Protein AF-A0A526YGF5-F1 (afdb_monomer)

pLDDT: mean 91.55, std 12.1, range [44.62, 98.88]

Sequence (54 aa):
GVPVIDGVGAAVKQAEALIALGLSTSKRGAYASPPAKPYRGTLKSFAPGPVAAE

Structure (mmCIF, N/CA/C/O backbone):
data_AF-A0A526YGF5-F1
#
_entry.id   AF-A0A526YGF5-F1
#
loop_
_atom_site.group_PDB
_atom_site.id
_atom_site.type_symbol
_atom_site.label_atom_id
_atom_site.label_alt_id
_atom_site.label_comp_id
_atom_site.label_asym_id
_atom_si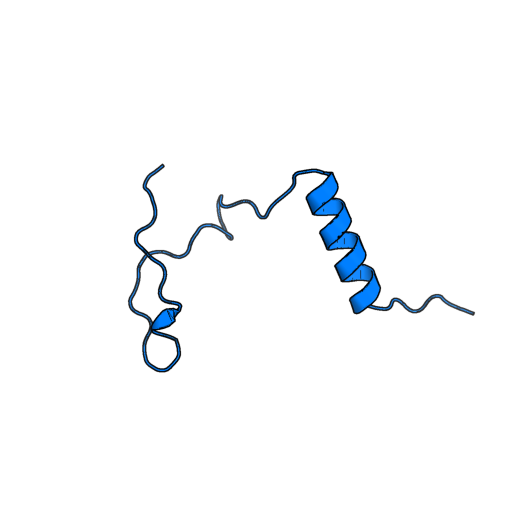te.label_entity_id
_atom_site.label_seq_id
_atom_site.pdbx_PDB_ins_code
_atom_site.Cartn_x
_atom_site.Cartn_y
_atom_site.Cartn_z
_atom_site.occupancy
_atom_site.B_iso_or_equiv
_atom_site.auth_seq_id
_atom_site.auth_comp_id
_atom_site.auth_asym_id
_atom_site.auth_atom_id
_atom_site.pdbx_PDB_model_num
ATOM 1 N N . GLY A 1 1 ? -5.294 2.637 32.304 1.00 82.94 1 GLY A N 1
ATOM 2 C CA . GLY A 1 1 ? -5.107 1.763 31.129 1.00 82.94 1 GLY A CA 1
ATOM 3 C C . GLY A 1 1 ? -4.394 2.548 30.051 1.00 82.94 1 GLY A C 1
ATOM 4 O O . GLY A 1 1 ? -4.596 3.754 29.997 1.00 82.94 1 GLY A O 1
ATOM 5 N N . VAL A 1 2 ? -3.552 1.899 29.249 1.00 91.44 2 VAL A N 1
ATOM 6 C CA . VAL A 1 2 ? -2.856 2.524 28.109 1.00 91.44 2 VAL A CA 1
ATOM 7 C C . VAL A 1 2 ? -3.410 1.958 26.799 1.00 91.44 2 VAL A C 1
ATOM 9 O O . VAL A 1 2 ? -3.810 0.791 26.785 1.00 91.44 2 VAL A O 1
ATOM 12 N N . PRO A 1 3 ? -3.479 2.750 25.719 1.00 91.94 3 PRO A N 1
ATOM 13 C CA . PRO A 1 3 ? -3.967 2.257 24.438 1.00 91.94 3 PRO A CA 1
ATOM 14 C C . PRO A 1 3 ? -2.982 1.251 23.830 1.00 91.94 3 PRO A C 1
ATOM 16 O O . PRO A 1 3 ? -1.778 1.499 23.785 1.00 91.94 3 PRO A O 1
ATOM 19 N N . VAL A 1 4 ? -3.512 0.134 23.330 1.00 96.62 4 VAL A N 1
ATOM 20 C CA . VAL A 1 4 ? -2.783 -0.853 22.524 1.00 96.62 4 VAL A CA 1
ATOM 21 C C . VAL A 1 4 ? -3.334 -0.777 21.108 1.00 96.62 4 VAL A C 1
ATOM 23 O O . VAL A 1 4 ? -4.546 -0.841 20.912 1.00 96.62 4 VAL A O 1
ATOM 26 N N . ILE A 1 5 ? -2.452 -0.596 20.128 1.00 97.19 5 ILE A N 1
ATOM 27 C CA . ILE A 1 5 ? -2.852 -0.421 18.731 1.00 97.19 5 ILE A CA 1
ATOM 28 C C . ILE A 1 5 ? -2.979 -1.786 18.058 1.00 97.19 5 ILE A C 1
ATOM 30 O O . ILE A 1 5 ? -2.003 -2.529 17.970 1.00 97.19 5 ILE A O 1
ATOM 34 N N . ASP A 1 6 ? -4.168 -2.087 17.539 1.00 97.62 6 ASP A N 1
ATOM 35 C CA . ASP A 1 6 ? -4.359 -3.178 16.587 1.00 97.62 6 ASP A CA 1
ATOM 36 C C . ASP A 1 6 ? -3.856 -2.743 15.203 1.00 97.62 6 ASP A C 1
ATOM 38 O O . ASP A 1 6 ? -4.448 -1.882 14.547 1.00 97.62 6 ASP A O 1
ATOM 42 N N . GLY A 1 7 ? -2.755 -3.351 14.759 1.00 98.44 7 GLY A N 1
ATOM 43 C CA . GLY A 1 7 ? -2.154 -3.068 13.458 1.00 98.44 7 GLY A CA 1
ATOM 44 C C . GLY A 1 7 ? -3.066 -3.406 12.277 1.00 98.44 7 GLY A C 1
ATOM 45 O O . GLY A 1 7 ? -2.973 -2.740 11.247 1.00 98.44 7 GLY A O 1
ATOM 46 N N . VAL A 1 8 ? -3.972 -4.382 12.415 1.00 98.56 8 VAL A N 1
ATOM 47 C CA . VAL A 1 8 ? -4.911 -4.751 11.345 1.00 98.56 8 VAL A CA 1
ATOM 48 C C . VAL A 1 8 ? -5.957 -3.654 11.178 1.00 98.56 8 VAL A C 1
ATOM 50 O O . VAL A 1 8 ? -6.073 -3.082 10.091 1.00 98.56 8 VAL A O 1
ATOM 53 N N . GLY A 1 9 ? -6.663 -3.296 12.255 1.00 98.62 9 GLY A N 1
ATOM 54 C CA . GLY A 1 9 ? -7.635 -2.204 12.235 1.00 98.62 9 GLY A CA 1
ATOM 55 C C . GLY A 1 9 ? -7.017 -0.867 11.812 1.00 98.62 9 GLY A C 1
ATOM 56 O O . GLY A 1 9 ? -7.595 -0.148 10.992 1.00 98.62 9 GLY A O 1
ATOM 57 N N . ALA A 1 10 ? -5.812 -0.557 12.300 1.00 98.62 10 ALA A N 1
ATOM 58 C CA . ALA A 1 10 ? -5.095 0.660 11.926 1.00 98.62 10 ALA A CA 1
ATOM 59 C C . ALA A 1 10 ? -4.739 0.701 10.428 1.00 98.62 10 ALA A C 1
ATOM 61 O O . ALA A 1 10 ? -5.003 1.708 9.767 1.00 98.62 10 ALA A O 1
ATOM 62 N N . ALA A 1 11 ? -4.192 -0.385 9.870 1.00 98.69 11 ALA A N 1
ATOM 63 C CA . ALA A 1 11 ? -3.808 -0.442 8.459 1.00 98.69 11 ALA A CA 1
ATOM 64 C C . ALA A 1 11 ? -5.020 -0.340 7.522 1.00 98.69 11 ALA A C 1
ATOM 66 O O . ALA A 1 11 ? -4.948 0.355 6.506 1.00 98.69 11 ALA A O 1
ATOM 67 N N . VAL A 1 12 ? -6.146 -0.972 7.878 1.00 98.69 12 VAL A N 1
ATOM 68 C CA . VAL A 1 12 ? -7.398 -0.867 7.109 1.00 98.69 12 VAL A CA 1
ATOM 69 C C . VAL A 1 12 ? -7.863 0.586 7.044 1.00 98.69 12 VAL A C 1
ATOM 71 O O . VAL A 1 12 ? -8.109 1.105 5.956 1.00 98.69 12 VAL A O 1
ATOM 74 N N . LYS A 1 13 ? -7.903 1.280 8.188 1.00 98.50 13 LYS A N 1
ATOM 75 C CA . LYS A 1 13 ? -8.324 2.689 8.236 1.00 98.50 13 LYS A CA 1
ATOM 76 C C . LYS A 1 13 ? -7.362 3.610 7.491 1.00 98.50 13 LYS A C 1
ATOM 78 O O . LYS A 1 13 ? -7.800 4.554 6.837 1.00 98.50 13 LYS A O 1
ATOM 83 N N . GLN A 1 14 ? -6.064 3.322 7.532 1.00 98.69 14 GLN A N 1
ATOM 84 C CA . GLN A 1 14 ? -5.079 4.071 6.758 1.00 98.69 14 GLN A CA 1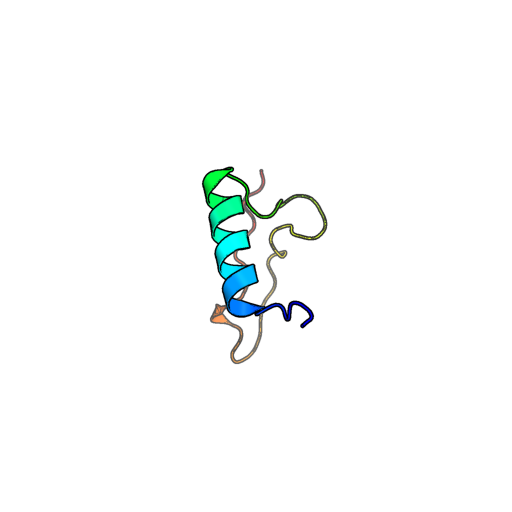
ATOM 85 C C . GLN A 1 14 ? -5.258 3.870 5.244 1.00 98.69 14 GLN A C 1
ATOM 87 O O . GLN A 1 14 ? -5.187 4.842 4.492 1.00 98.69 14 GLN A O 1
ATOM 92 N N . ALA A 1 15 ? -5.520 2.641 4.790 1.00 98.62 15 ALA A N 1
ATOM 93 C CA . ALA A 1 15 ? -5.778 2.357 3.379 1.0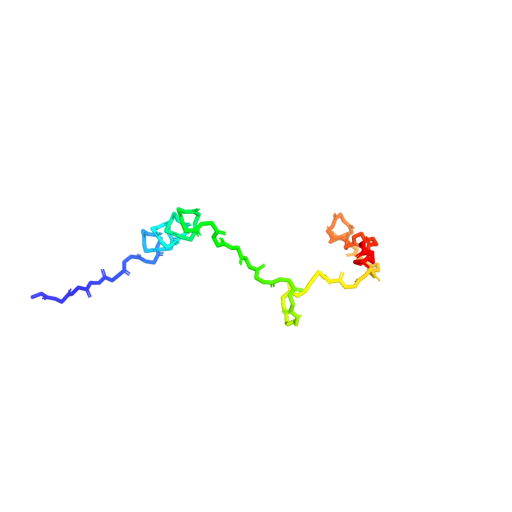0 98.62 15 ALA A CA 1
ATOM 94 C C . ALA A 1 15 ? -7.046 3.073 2.876 1.00 98.62 15 ALA A C 1
ATOM 96 O O . ALA A 1 15 ? -7.007 3.718 1.829 1.00 98.62 15 ALA A O 1
ATOM 97 N N . GLU A 1 16 ? -8.137 3.030 3.648 1.00 98.75 16 GLU A N 1
ATOM 98 C CA . GLU A 1 16 ? -9.378 3.761 3.347 1.00 98.75 16 GLU A CA 1
ATOM 99 C C . GLU A 1 16 ? -9.141 5.275 3.240 1.00 98.75 16 GLU A C 1
ATOM 101 O O . GLU A 1 16 ? -9.613 5.911 2.296 1.00 98.75 16 GLU A O 1
ATOM 106 N N . ALA A 1 17 ? -8.370 5.851 4.168 1.00 98.88 17 ALA A N 1
ATOM 107 C CA . ALA A 1 17 ? -8.048 7.276 4.159 1.00 98.88 17 ALA A CA 1
ATOM 108 C C . ALA A 1 17 ? -7.259 7.691 2.904 1.00 98.88 17 ALA A C 1
ATOM 110 O O . ALA A 1 17 ? -7.575 8.713 2.296 1.00 98.88 17 ALA A O 1
ATOM 111 N N . LEU A 1 18 ? -6.268 6.897 2.475 1.00 98.75 18 LEU A N 1
ATOM 112 C CA . LEU A 1 18 ? -5.519 7.167 1.240 1.00 98.75 18 LEU A CA 1
ATOM 113 C C . LEU A 1 18 ? -6.428 7.135 0.004 1.00 98.75 18 LEU A C 1
ATOM 115 O O . LEU A 1 18 ? -6.329 8.023 -0.843 1.00 98.75 18 LEU A O 1
ATOM 119 N N . ILE A 1 19 ? -7.340 6.160 -0.070 1.00 98.44 19 ILE A N 1
ATOM 120 C CA . ILE A 1 19 ? -8.309 6.044 -1.169 1.00 98.44 19 ILE A CA 1
ATOM 121 C C . ILE A 1 19 ? -9.243 7.258 -1.198 1.00 98.44 19 ILE A C 1
ATOM 123 O O . ILE A 1 19 ? -9.435 7.846 -2.262 1.00 98.44 19 ILE A O 1
A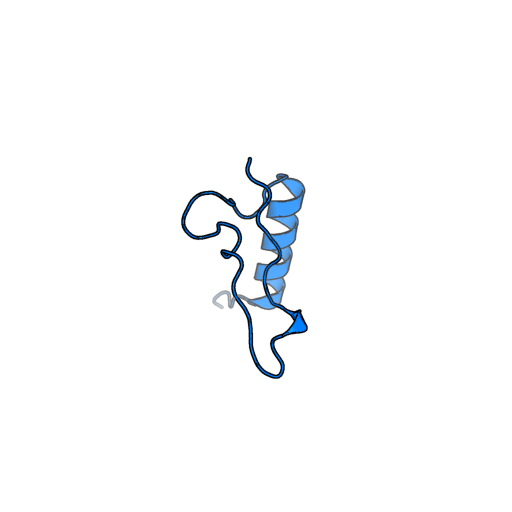TOM 127 N N . ALA A 1 20 ? -9.781 7.676 -0.048 1.00 98.69 20 ALA A N 1
ATOM 128 C CA . ALA A 1 20 ? -10.655 8.847 0.048 1.00 98.69 20 ALA A CA 1
ATOM 129 C C . ALA A 1 20 ? -9.956 10.148 -0.391 1.00 98.69 20 ALA A C 1
ATOM 131 O O . ALA A 1 20 ? -10.593 11.034 -0.957 1.00 98.69 20 ALA A O 1
ATOM 132 N N . LEU A 1 21 ? -8.642 10.245 -0.170 1.00 98.75 21 LEU A N 1
ATOM 133 C CA . LEU A 1 21 ? -7.806 11.365 -0.609 1.00 98.75 21 LEU A CA 1
ATOM 134 C C . LEU A 1 21 ? -7.349 11.261 -2.076 1.00 98.7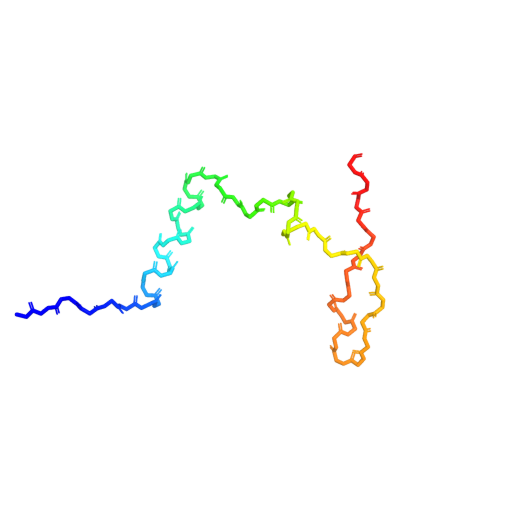5 21 LEU A C 1
ATOM 136 O O . LEU A 1 21 ? -6.654 12.155 -2.556 1.00 98.75 21 LEU A O 1
ATOM 140 N N . GLY A 1 22 ? 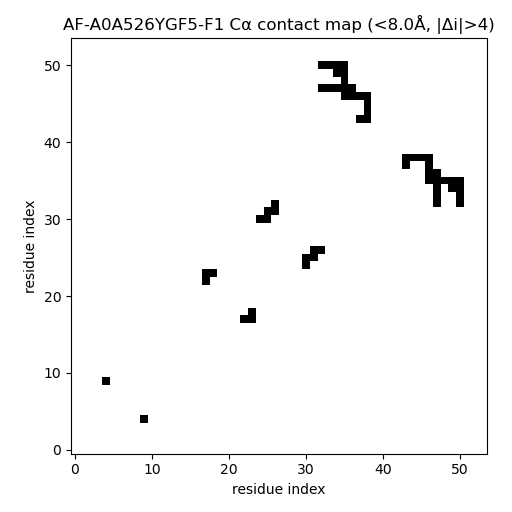-7.684 10.180 -2.789 1.00 98.31 22 GLY A N 1
ATOM 141 C CA . GLY A 1 22 ? -7.209 9.938 -4.155 1.00 98.31 22 GLY A CA 1
ATOM 142 C C . GLY A 1 22 ? -5.697 9.699 -4.248 1.00 98.31 22 GLY A C 1
ATOM 143 O O . GLY A 1 22 ? -5.096 9.914 -5.301 1.00 98.31 22 GLY A O 1
ATOM 144 N N . LEU A 1 23 ? -5.061 9.278 -3.152 1.00 98.50 23 LEU A N 1
ATOM 145 C CA . LEU A 1 23 ? -3.621 9.051 -3.086 1.00 98.50 23 LEU A CA 1
ATOM 146 C C . LEU A 1 23 ? -3.278 7.596 -3.412 1.00 98.50 23 LEU A C 1
ATOM 148 O O . LEU A 1 23 ? -3.928 6.654 -2.963 1.00 98.50 23 LEU A O 1
ATOM 152 N N . SER A 1 24 ? -2.190 7.413 -4.156 1.00 97.62 24 SER A N 1
ATOM 153 C CA . SER A 1 24 ? -1.607 6.105 -4.456 1.00 97.62 24 SER A CA 1
ATOM 154 C C . SER A 1 24 ? -0.084 6.152 -4.331 1.00 97.62 24 SER A C 1
ATOM 156 O O . SER A 1 24 ? 0.519 7.218 -4.178 1.00 97.62 24 SER A O 1
ATOM 158 N N . THR A 1 25 ? 0.564 4.987 -4.361 1.00 96.50 25 THR A N 1
ATOM 159 C CA . THR A 1 25 ? 2.026 4.907 -4.305 1.00 96.50 25 THR A CA 1
ATOM 160 C C . THR A 1 25 ? 2.649 5.634 -5.497 1.00 96.50 25 THR A C 1
ATOM 162 O O . THR A 1 25 ? 2.450 5.233 -6.643 1.00 96.50 25 THR A O 1
ATOM 165 N N . SER A 1 26 ? 3.460 6.661 -5.225 1.00 95.94 26 SER A N 1
ATOM 166 C CA . SER A 1 26 ? 4.246 7.355 -6.253 1.00 95.94 26 SER A CA 1
ATOM 167 C C . SER A 1 26 ? 5.069 6.356 -7.066 1.00 95.94 26 SER A C 1
ATOM 169 O O . SER A 1 26 ? 5.823 5.580 -6.492 1.00 95.94 26 SER A O 1
ATOM 171 N N . LYS A 1 27 ? 4.984 6.406 -8.399 1.00 93.88 27 LYS A N 1
ATOM 172 C CA . LYS A 1 27 ? 5.838 5.614 -9.305 1.00 93.88 27 LYS A CA 1
ATOM 173 C C . LYS A 1 27 ? 7.103 6.345 -9.747 1.00 93.88 27 LYS A C 1
ATOM 175 O O . LYS A 1 27 ? 7.827 5.870 -10.612 1.00 93.88 27 LYS A O 1
ATOM 180 N N . ARG A 1 28 ? 7.405 7.478 -9.112 1.00 93.12 28 ARG A N 1
ATOM 181 C CA . ARG A 1 28 ? 8.670 8.195 -9.289 1.00 93.12 28 ARG A C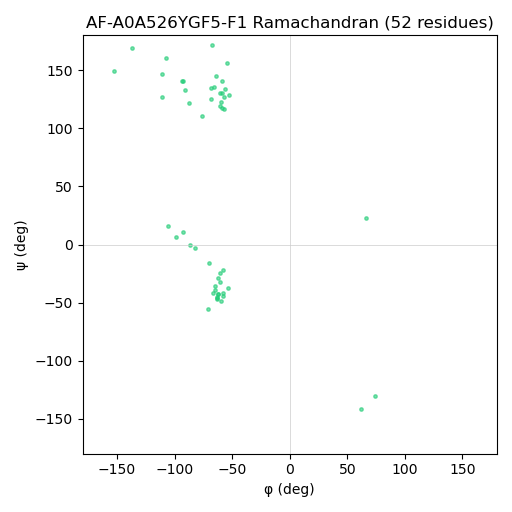A 1
ATOM 182 C C . ARG A 1 28 ? 9.692 7.708 -8.264 1.00 93.12 28 ARG A C 1
ATOM 184 O O . ARG A 1 28 ? 9.380 7.628 -7.075 1.00 93.12 28 ARG A O 1
ATOM 191 N N . GLY A 1 29 ? 10.913 7.426 -8.714 1.00 92.44 29 GLY A N 1
ATOM 192 C CA . GLY A 1 29 ? 12.031 7.037 -7.851 1.00 92.44 29 GLY A CA 1
ATOM 193 C C . GLY A 1 29 ? 11.916 5.608 -7.314 1.00 92.44 29 GLY A C 1
ATOM 194 O O . GLY A 1 29 ? 11.695 4.670 -8.071 1.00 92.44 29 GLY A O 1
ATOM 195 N N . ALA A 1 30 ? 12.079 5.439 -6.000 1.00 94.25 30 ALA A N 1
ATOM 196 C CA . ALA A 1 30 ? 12.269 4.130 -5.363 1.00 94.25 30 ALA A CA 1
ATOM 197 C C . ALA A 1 30 ? 11.112 3.128 -5.561 1.00 94.25 30 ALA A C 1
ATOM 199 O O . ALA A 1 30 ? 11.334 1.923 -5.502 1.00 94.25 30 ALA A O 1
ATOM 200 N N . TYR A 1 31 ? 9.892 3.612 -5.811 1.00 94.06 31 TYR A N 1
ATOM 201 C CA . TYR A 1 31 ? 8.702 2.777 -6.018 1.00 94.06 31 TYR A CA 1
ATOM 202 C C . TYR A 1 31 ? 8.249 2.715 -7.485 1.00 94.06 31 TYR A C 1
ATOM 204 O O . TYR A 1 31 ? 7.111 2.313 -7.764 1.00 94.06 31 TYR A O 1
ATOM 212 N N . ALA A 1 32 ? 9.116 3.119 -8.420 1.00 93.12 32 ALA A N 1
ATOM 213 C CA . ALA A 1 32 ? 8.883 2.952 -9.848 1.00 93.12 32 ALA A CA 1
ATOM 214 C C . ALA A 1 32 ? 8.594 1.490 -10.208 1.00 93.12 32 ALA A C 1
ATOM 216 O O . ALA A 1 32 ? 8.957 0.555 -9.488 1.00 93.12 32 ALA A O 1
ATOM 217 N N . SER A 1 33 ? 7.913 1.293 -11.335 1.00 91.94 33 SER A N 1
ATOM 218 C CA . SER A 1 33 ? 7.681 -0.048 -11.862 1.00 91.94 33 SER A CA 1
ATOM 219 C C . SER A 1 33 ? 9.019 -0.774 -12.056 1.00 91.94 33 SER A C 1
ATOM 221 O O . SER A 1 33 ? 9.955 -0.174 -12.590 1.00 91.94 33 SER A O 1
ATOM 223 N N . PRO A 1 34 ? 9.143 -2.044 -11.626 1.00 91.00 34 PRO A N 1
ATOM 224 C CA . PRO A 1 34 ? 10.382 -2.786 -11.802 1.00 91.00 34 PRO A CA 1
ATOM 225 C C . PRO A 1 34 ? 10.758 -2.886 -13.289 1.00 91.00 34 PRO A C 1
ATOM 227 O O . PRO A 1 34 ? 9.870 -3.107 -14.115 1.00 91.00 34 PRO A O 1
ATOM 230 N N . PRO A 1 35 ? 12.049 -2.774 -13.650 1.00 89.44 35 PRO A N 1
ATOM 231 C CA . PRO A 1 35 ? 12.475 -2.952 -15.031 1.00 89.44 35 PRO A CA 1
ATOM 232 C C . PRO A 1 35 ? 12.201 -4.383 -15.497 1.00 89.44 35 PRO A C 1
ATOM 234 O O . PRO A 1 35 ? 12.343 -5.340 -14.726 1.00 89.44 35 PRO A O 1
ATOM 237 N N . ALA A 1 36 ? 11.850 -4.522 -16.776 1.00 92.31 36 ALA A N 1
ATOM 238 C CA . ALA A 1 36 ? 11.595 -5.812 -17.401 1.00 92.31 36 ALA A CA 1
ATOM 239 C C . ALA A 1 36 ? 12.825 -6.724 -17.269 1.00 92.31 36 ALA A C 1
ATOM 241 O O . ALA A 1 36 ? 13.905 -6.426 -17.782 1.00 92.31 36 ALA A O 1
ATOM 242 N N . LYS A 1 37 ? 12.661 -7.842 -16.558 1.00 91.00 37 LYS A N 1
ATOM 243 C CA . LYS A 1 37 ? 13.691 -8.873 -16.405 1.00 91.00 37 LYS A CA 1
ATOM 244 C C . LYS A 1 37 ? 13.055 -10.242 -16.164 1.00 91.00 37 LYS A C 1
ATOM 246 O O . LYS A 1 37 ? 11.993 -10.317 -15.542 1.00 91.00 37 LYS A O 1
ATOM 251 N N . PRO A 1 38 ? 13.695 -11.338 -16.607 1.00 92.62 38 PRO A N 1
ATOM 252 C CA . PRO A 1 38 ? 13.140 -12.670 -16.424 1.00 92.62 38 PRO A CA 1
ATOM 253 C C . PRO A 1 38 ? 13.136 -13.062 -14.943 1.00 92.62 38 PRO A C 1
ATOM 255 O O . PRO A 1 38 ? 14.178 -13.063 -14.286 1.00 92.62 38 PRO A O 1
ATOM 258 N N . TYR A 1 39 ? 11.967 -13.440 -14.426 1.00 94.94 39 TYR A N 1
ATOM 259 C CA . TYR A 1 39 ? 11.845 -14.113 -13.132 1.00 94.94 39 TYR A CA 1
ATOM 260 C C . TYR A 1 39 ? 11.850 -15.627 -13.371 1.00 94.94 39 TYR A C 1
ATOM 262 O O . TYR A 1 39 ? 11.287 -16.113 -14.355 1.00 94.94 39 TYR A O 1
ATOM 270 N N . ARG A 1 40 ? 12.523 -16.386 -12.502 1.00 95.81 40 ARG A N 1
ATOM 271 C CA . ARG A 1 40 ? 12.700 -17.842 -12.649 1.00 95.81 40 ARG A CA 1
ATOM 272 C C . ARG A 1 40 ? 11.846 -18.615 -11.641 1.00 95.81 40 ARG A C 1
ATOM 274 O O . ARG A 1 40 ? 11.440 -18.076 -10.614 1.00 95.81 40 ARG A O 1
ATOM 281 N N . GLY A 1 41 ? 11.613 -19.895 -11.935 1.00 96.25 41 GLY A N 1
ATOM 282 C CA . GLY A 1 41 ? 10.870 -20.806 -11.062 1.00 96.25 41 GLY A CA 1
ATOM 283 C C . GLY A 1 41 ? 9.425 -20.358 -10.839 1.00 96.25 41 GLY A C 1
ATOM 284 O O . GLY A 1 41 ? 8.786 -19.823 -11.746 1.00 96.25 41 GLY A O 1
ATOM 285 N N . THR A 1 42 ? 8.929 -20.540 -9.616 1.00 97.25 42 THR A N 1
ATOM 286 C C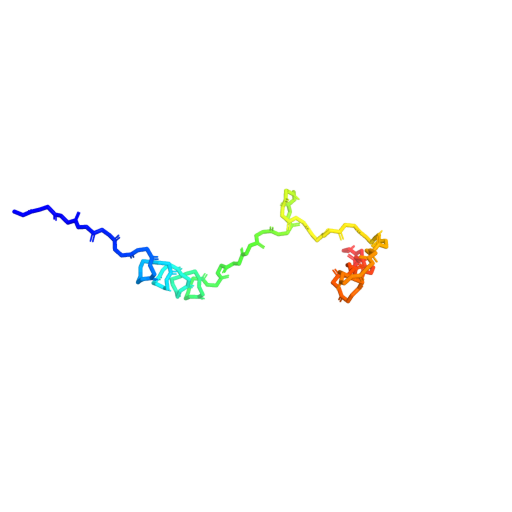A . THR A 1 42 ? 7.553 -20.211 -9.201 1.00 97.25 42 THR A CA 1
ATOM 287 C C . THR A 1 42 ? 7.188 -18.741 -9.413 1.00 97.25 42 THR A C 1
ATOM 289 O O . THR A 1 42 ? 6.016 -18.409 -9.543 1.00 97.25 42 THR A O 1
ATOM 292 N N . LEU A 1 43 ? 8.181 -17.849 -9.499 1.00 95.38 43 LEU A N 1
ATOM 293 C CA . LEU A 1 43 ? 7.951 -16.416 -9.669 1.00 95.38 43 LEU A CA 1
ATOM 294 C C . LEU A 1 43 ? 7.790 -15.976 -11.130 1.00 95.38 43 LEU A C 1
ATOM 296 O O . LEU A 1 43 ? 7.584 -14.790 -11.3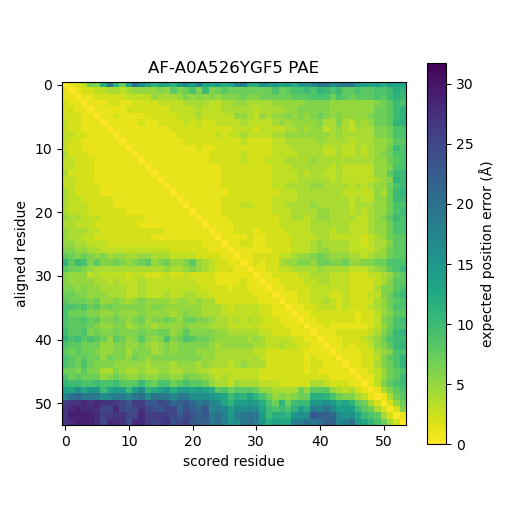79 1.00 95.38 43 LEU A O 1
ATOM 300 N N . LYS A 1 44 ? 7.874 -16.895 -12.104 1.00 94.94 44 LYS A N 1
ATOM 301 C CA . LYS A 1 44 ? 7.802 -16.567 -13.540 1.00 94.94 44 LYS A CA 1
ATOM 302 C C . LYS A 1 44 ? 6.549 -15.756 -13.903 1.00 94.94 44 LYS A C 1
ATOM 304 O O . LYS A 1 44 ? 6.646 -14.847 -14.720 1.00 94.94 44 LYS A O 1
ATOM 309 N N . SER A 1 45 ? 5.403 -16.046 -13.282 1.00 93.44 45 SER A N 1
ATOM 310 C CA . SER A 1 45 ? 4.137 -15.328 -13.511 1.00 93.44 45 SER A CA 1
ATOM 311 C C . SER A 1 45 ? 4.122 -13.895 -12.972 1.00 93.44 45 SER A C 1
ATOM 313 O O . SER A 1 45 ? 3.260 -13.117 -13.359 1.00 93.44 45 SER A O 1
ATOM 315 N N . PHE A 1 46 ? 5.064 -13.540 -12.097 1.00 93.19 46 PHE A N 1
ATOM 316 C CA . PHE A 1 46 ? 5.197 -12.203 -11.516 1.00 93.19 46 PHE A CA 1
ATOM 317 C C . PHE A 1 46 ? 6.268 -11.357 -12.217 1.00 93.19 46 PHE A C 1
ATOM 319 O O . PHE A 1 46 ? 6.603 -10.277 -11.730 1.00 93.19 46 PHE A O 1
ATOM 326 N N . ALA A 1 47 ? 6.845 -11.847 -13.322 1.00 92.38 47 ALA A N 1
ATOM 327 C CA . ALA A 1 47 ? 7.822 -11.083 -14.085 1.00 92.38 47 ALA A CA 1
ATOM 328 C C . ALA A 1 47 ? 7.193 -9.758 -14.564 1.00 92.38 47 ALA A C 1
ATOM 330 O O . ALA A 1 47 ? 6.097 -9.776 -15.130 1.00 92.38 47 ALA A O 1
ATOM 331 N N . PRO A 1 48 ? 7.857 -8.611 -14.348 1.00 89.81 48 PRO A N 1
ATOM 332 C CA . PRO A 1 48 ? 7.345 -7.323 -14.789 1.00 89.81 48 PRO A CA 1
ATOM 333 C C . PRO A 1 48 ? 7.301 -7.273 -16.321 1.00 89.81 48 PRO A C 1
ATOM 335 O O . PRO A 1 48 ? 8.252 -7.680 -16.993 1.00 89.81 48 PRO A O 1
ATOM 338 N N . GLY A 1 49 ? 6.189 -6.771 -16.864 1.00 82.88 49 GLY A N 1
ATOM 339 C CA . GLY A 1 49 ? 6.051 -6.492 -18.293 1.00 82.88 49 GLY A CA 1
ATOM 340 C C . GLY A 1 49 ? 6.963 -5.346 -18.754 1.00 82.88 49 GLY A C 1
ATOM 341 O O . GLY A 1 49 ? 7.587 -4.679 -17.922 1.00 82.88 49 GLY A O 1
ATOM 342 N N . PRO A 1 50 ? 7.055 -5.095 -20.074 1.00 69.56 50 PRO A N 1
ATOM 343 C CA . PRO A 1 50 ? 7.738 -3.912 -20.580 1.00 69.56 50 PRO A CA 1
ATOM 344 C C . PRO A 1 50 ? 7.090 -2.666 -19.970 1.00 69.56 50 PRO A C 1
ATOM 346 O O . PRO A 1 50 ? 5.870 -2.505 -20.004 1.00 69.56 50 PRO A O 1
ATOM 349 N N . VAL A 1 51 ? 7.910 -1.812 -19.359 1.00 68.38 51 VAL A N 1
ATOM 350 C CA . VAL A 1 51 ? 7.459 -0.510 -18.867 1.00 68.38 51 VAL A CA 1
ATOM 351 C C . VAL A 1 51 ? 6.936 0.294 -20.057 1.00 68.38 51 VAL A C 1
ATOM 353 O O . VAL A 1 51 ? 7.611 0.377 -21.081 1.00 68.38 51 VAL A O 1
ATOM 356 N N . ALA A 1 52 ? 5.736 0.868 -19.940 1.00 54.22 52 ALA A N 1
ATOM 357 C CA . ALA A 1 52 ? 5.331 1.933 -20.846 1.00 54.22 52 ALA A CA 1
ATOM 358 C C . ALA A 1 52 ? 6.361 3.056 -20.678 1.00 54.22 52 ALA A C 1
ATOM 360 O O . ALA A 1 52 ? 6.550 3.547 -19.562 1.00 54.22 52 ALA A O 1
ATOM 361 N N . ALA A 1 53 ? 7.087 3.378 -21.750 1.00 47.25 53 ALA A N 1
ATOM 362 C CA . ALA A 1 53 ? 7.802 4.640 -21.813 1.00 47.25 53 ALA A CA 1
ATOM 363 C C . ALA A 1 53 ? 6.737 5.733 -21.685 1.00 47.25 53 ALA A C 1
ATOM 365 O O . ALA A 1 53 ? 5.745 5.698 -22.414 1.00 47.25 53 ALA A O 1
ATOM 366 N N . GLU A 1 54 ? 6.901 6.582 -20.675 1.00 44.62 54 GLU A N 1
ATOM 367 C CA . GLU A 1 54 ? 6.077 7.774 -20.467 1.00 44.62 54 GLU A CA 1
ATOM 368 C C . GLU A 1 54 ? 6.088 8.667 -21.714 1.00 44.62 54 GLU A C 1
ATOM 370 O O . GLU A 1 54 ? 7.178 8.813 -22.319 1.00 44.62 54 GLU A O 1
#

Foldseek 3Di:
DDDDDDPVVVVVVVVVVCVVVVHDDDLPPPNNQDDADQDDDPCRVVGGDHDPDD

Mean predicted aligned error: 5.15 Å

Secondary structure (DSSP, 8-state):
------HHHHHHHHHHHHHHTT-----SGGGSPPPP----GGGGGGPPPPPPP-

Solvent-accessible surface area (backbone atoms only — not comparable to full-atom values): 3632 Å² total; per-residue (Å²): 139,80,92,78,84,58,66,66,66,50,50,51,54,51,53,52,51,34,53,78,69,72,53,74,85,59,58,69,72,97,58,31,80,64,75,60,51,92,43,66,75,94,45,40,88,70,38,46,60,79,70,79,80,130

Nearest PDB structures (foldseek):
  3qvj-assembly1_A  TM=9.259E-01  e=5.022E-03  Klebsiella pneumoniae subsp. pneumoniae MGH 78578
  3qvk-assembly1_A  TM=9.220E-01  e=1.385E-02  Klebsiella pneumoniae subsp. pneumoniae MGH 78578

Radius of gyration: 17.46 Å; Cα contacts (8 Å, |Δi|>4): 29; chains: 1; bounding box: 24×32×53 Å